Protein AF-A0A965IBM1-F1 (afdb_monomer)

Secondary structure (DSSP, 8-state):
---EEEE-SSEEEEEEE-SS-EEEEEEE--HHHHHHHHHHHHH--TTPPPPSSTTS---B---HHHHHHHHHTTSEETTEES-HHHHHHHHHSGGGGGGB-S-S--

pLDDT: mean 89.98, std 7.97, range [54.53, 98.0]

Nearest PDB structures (foldseek):
  8cmn-assembly1_AA  TM=5.236E-01  e=2.053E+00  Sulfolobus acidocaldarius DSM 639
  4uoi-assembly1_C  TM=6.259E-01  e=5.577E+00  Hepatitis C virus (isolate H77)
  8qpc-assembly1_AA  TM=5.265E-01  e=2.805E+00  Sulfolobus acidocaldarius
  1iw7-assembly1_D  TM=6.168E-01  e=7.160E+00  Thermus thermophilus

Radius of gyration: 17.86 Å; Cα contacts (8 Å, |Δi|>4): 131; chains: 1; bounding box: 49×28×45 Å

Structure (mmCIF, N/CA/C/O backbone):
data_AF-A0A965IBM1-F1
#
_entry.id   AF-A0A965IBM1-F1
#
loop_
_atom_site.group_PDB
_atom_site.id
_atom_site.type_symbol
_atom_site.label_atom_id
_atom_site.label_alt_id
_atom_site.label_comp_id
_atom_site.label_asym_id
_atom_site.label_entity_id
_atom_site.label_seq_id
_atom_site.pdbx_PDB_ins_code
_atom_site.Cartn_x
_atom_site.Cartn_y
_atom_site.Cartn_z
_atom_site.occupancy
_atom_site.B_iso_or_equiv
_atom_site.auth_seq_id
_atom_site.auth_comp_id
_atom_site.auth_asym_id
_atom_site.auth_atom_id
_atom_site.pdbx_PDB_model_num
ATOM 1 N N . MET A 1 1 ? -28.141 3.609 22.093 1.00 54.53 1 MET A N 1
ATOM 2 C CA . MET A 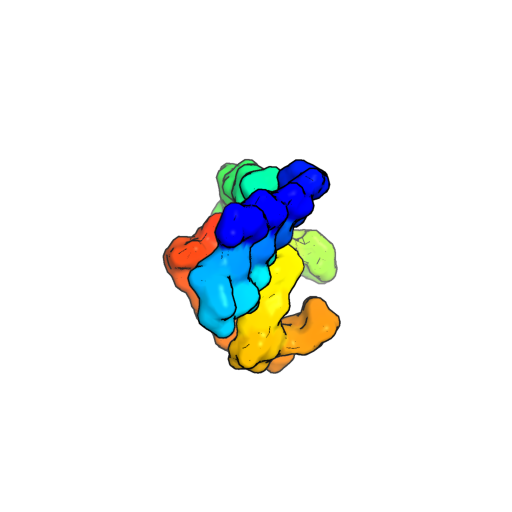1 1 ? -27.498 3.669 20.768 1.00 54.53 1 MET A CA 1
ATOM 3 C C . MET A 1 1 ? -26.770 4.991 20.654 1.00 54.53 1 MET A C 1
ATOM 5 O O . MET A 1 1 ? -27.420 6.020 20.512 1.00 54.53 1 MET A O 1
ATOM 9 N N . THR A 1 2 ? -25.446 4.975 20.801 1.00 56.31 2 THR A N 1
ATOM 10 C CA . THR A 1 2 ? -24.614 6.177 20.666 1.00 56.31 2 THR A CA 1
ATOM 11 C C . THR A 1 2 ? -23.499 5.869 19.688 1.00 56.31 2 THR A C 1
ATOM 13 O O . THR A 1 2 ? -22.572 5.136 20.023 1.00 56.31 2 THR A O 1
ATOM 16 N N . ASP A 1 3 ? -23.584 6.454 18.499 1.00 81.12 3 ASP A N 1
ATOM 17 C CA . ASP A 1 3 ? -22.509 6.374 17.520 1.00 81.12 3 ASP A CA 1
ATOM 18 C C . ASP A 1 3 ? -21.430 7.385 17.888 1.00 81.12 3 ASP A C 1
ATOM 20 O O . ASP A 1 3 ? -21.679 8.591 17.973 1.00 81.12 3 ASP A O 1
ATOM 24 N N . LYS A 1 4 ? -20.212 6.897 18.124 1.00 88.81 4 LYS A N 1
ATOM 25 C CA . LYS A 1 4 ? -19.044 7.757 18.329 1.00 88.81 4 LYS A CA 1
ATOM 26 C C . LYS A 1 4 ? -18.116 7.628 17.137 1.00 88.81 4 LYS A C 1
ATOM 28 O O . LYS A 1 4 ? -17.747 6.524 16.748 1.00 88.81 4 LYS A O 1
ATOM 33 N N . VAL A 1 5 ? -17.675 8.760 16.599 1.00 89.50 5 VAL A N 1
ATOM 34 C CA . VAL A 1 5 ? -16.674 8.810 15.530 1.00 89.50 5 VAL A CA 1
ATOM 35 C C . VAL A 1 5 ? -15.467 9.605 16.011 1.00 89.50 5 VAL A C 1
ATOM 37 O O . VAL A 1 5 ? -15.603 10.716 16.518 1.00 89.50 5 VAL A O 1
ATOM 40 N N . ILE A 1 6 ? -14.277 9.027 15.858 1.00 91.25 6 ILE A N 1
ATOM 41 C CA . ILE A 1 6 ? -12.991 9.689 16.084 1.00 91.25 6 ILE A CA 1
ATOM 42 C C . ILE A 1 6 ? -12.321 9.830 14.719 1.00 91.25 6 ILE A C 1
ATOM 44 O O . ILE A 1 6 ? -12.063 8.822 14.066 1.00 91.25 6 ILE A O 1
ATOM 48 N N . ASN A 1 7 ? -12.053 11.062 14.284 1.00 90.12 7 ASN A N 1
ATOM 49 C CA . ASN A 1 7 ? -11.465 11.358 12.977 1.00 90.12 7 ASN A CA 1
ATOM 50 C C . ASN A 1 7 ? -10.334 12.394 13.116 1.00 90.12 7 ASN A C 1
ATOM 52 O O . ASN A 1 7 ? -10.516 13.413 13.778 1.00 90.12 7 ASN A O 1
ATOM 56 N N . ASN A 1 8 ? -9.182 12.131 12.489 1.00 87.88 8 ASN A N 1
ATOM 57 C CA . ASN A 1 8 ? -8.026 13.040 12.416 1.00 87.88 8 ASN A CA 1
ATOM 58 C C . ASN A 1 8 ? -7.635 13.382 10.956 1.00 87.88 8 ASN A C 1
ATOM 60 O O . ASN A 1 8 ? -6.463 13.495 10.610 1.00 87.88 8 ASN A O 1
ATOM 64 N N . GLY A 1 9 ? -8.602 13.420 10.041 1.00 82.62 9 GLY A N 1
ATOM 65 C CA . GLY A 1 9 ? -8.415 13.701 8.612 1.00 82.62 9 GLY A CA 1
ATOM 66 C C . GLY A 1 9 ? -7.818 12.550 7.790 1.00 82.62 9 GLY A C 1
ATOM 67 O O . GLY A 1 9 ? -8.150 12.403 6.616 1.00 82.62 9 GLY A O 1
ATOM 68 N N . ILE A 1 10 ? -6.978 11.709 8.399 1.00 83.75 10 ILE A N 1
ATOM 69 C CA . ILE A 1 10 ? -6.353 10.540 7.757 1.00 83.75 10 ILE A CA 1
ATOM 70 C C . ILE A 1 10 ? -7.037 9.247 8.189 1.00 83.75 10 ILE A C 1
ATOM 72 O O . ILE A 1 10 ? -7.323 8.388 7.363 1.00 83.75 10 ILE A O 1
ATOM 76 N N . THR A 1 11 ? -7.321 9.115 9.479 1.00 87.75 11 THR A N 1
ATOM 77 C CA . THR A 1 11 ? -7.879 7.899 10.065 1.00 87.75 11 THR A CA 1
ATOM 78 C C . THR A 1 11 ? -9.214 8.213 10.704 1.00 87.75 11 THR A C 1
ATOM 80 O O . THR A 1 11 ? -9.333 9.205 11.427 1.00 87.75 11 THR A O 1
ATOM 83 N N . GLN A 1 12 ? -10.188 7.337 10.476 1.00 91.00 12 GLN A N 1
ATOM 84 C CA . GLN A 1 12 ? -11.490 7.384 11.113 1.00 91.00 12 GLN A CA 1
ATOM 85 C C . GLN A 1 12 ? -11.788 6.048 11.797 1.00 91.00 12 GLN A C 1
ATOM 87 O O . GLN A 1 12 ? -11.782 4.995 11.155 1.00 91.00 12 GLN A O 1
ATOM 92 N N . THR A 1 13 ? -12.093 6.116 13.091 1.00 91.44 13 THR A N 1
ATOM 93 C CA . THR A 1 13 ? -12.595 4.990 13.883 1.00 91.44 13 THR A CA 1
ATOM 94 C C . THR A 1 13 ? -14.029 5.288 14.307 1.00 91.44 13 THR A C 1
ATOM 96 O O . THR A 1 13 ? -14.279 6.315 14.943 1.00 91.44 13 THR A O 1
ATOM 99 N N . SER A 1 14 ? -14.965 4.407 13.965 1.00 91.56 14 SER A N 1
ATOM 100 C CA . SER A 1 14 ? -16.367 4.499 14.380 1.00 91.56 14 SER A CA 1
ATOM 101 C C . SER A 1 14 ? -16.724 3.380 15.350 1.00 91.56 14 SER A C 1
ATOM 103 O O . SER A 1 14 ? -16.344 2.229 15.138 1.00 91.56 14 SER A O 1
ATOM 105 N N . PHE A 1 15 ? -17.475 3.736 16.385 1.00 92.69 15 PHE A N 1
ATOM 106 C CA . PHE A 1 15 ? -18.017 2.841 17.398 1.00 92.69 15 PHE A CA 1
ATOM 107 C C . PHE A 1 15 ? -19.534 2.854 17.250 1.00 92.69 15 PHE A C 1
ATOM 109 O O . PHE A 1 15 ? -20.137 3.920 17.384 1.00 92.69 15 PHE A O 1
ATOM 116 N N . HIS A 1 16 ? -20.114 1.696 16.953 1.00 90.50 16 HIS A N 1
ATOM 117 C CA . HIS A 1 16 ? -21.553 1.494 16.845 1.00 90.50 16 HIS A CA 1
ATOM 118 C C . HIS A 1 16 ? -21.972 0.457 17.884 1.00 90.50 16 HIS A C 1
ATOM 120 O O . HIS A 1 16 ? -21.506 -0.680 17.847 1.00 90.50 16 HIS A O 1
ATOM 126 N N . ASP A 1 17 ? -22.810 0.876 18.826 1.00 90.50 17 ASP A N 1
ATOM 127 C CA . ASP A 1 17 ? -23.359 0.029 19.884 1.00 90.50 17 ASP A CA 1
ATOM 128 C C . ASP A 1 17 ? -24.859 -0.137 19.638 1.00 90.50 17 ASP A C 1
ATOM 130 O O . ASP A 1 17 ? -25.637 0.823 19.770 1.00 90.50 17 ASP A O 1
ATOM 134 N N . ASN A 1 18 ? -25.242 -1.348 19.236 1.00 88.25 18 ASN A N 1
ATOM 135 C CA . ASN A 1 18 ? -26.618 -1.716 18.922 1.00 88.25 18 ASN A CA 1
ATOM 136 C C . ASN A 1 18 ? -27.329 -2.440 20.084 1.00 88.25 18 ASN A C 1
ATOM 138 O O . ASN A 1 18 ? -28.473 -2.854 19.914 1.00 88.25 18 ASN A O 1
ATOM 142 N N . GLY A 1 19 ? -26.706 -2.518 21.267 1.00 85.62 19 GLY A N 1
ATOM 143 C CA . GLY A 1 19 ? -27.256 -3.119 22.485 1.00 85.62 19 GLY A CA 1
ATOM 144 C C . GLY A 1 19 ? -26.853 -4.578 22.711 1.00 85.62 19 GLY A C 1
ATOM 145 O O . GLY A 1 19 ? -26.667 -4.965 23.863 1.00 85.62 19 GLY A O 1
ATOM 146 N N . ASP A 1 20 ? -26.665 -5.345 21.635 1.00 89.50 20 ASP A N 1
ATOM 147 C CA . ASP A 1 20 ? -26.188 -6.735 21.687 1.00 89.50 20 ASP A CA 1
ATOM 148 C C . ASP A 1 20 ? -24.689 -6.831 21.352 1.00 89.50 20 ASP A C 1
ATOM 150 O O . ASP A 1 20 ? -23.958 -7.596 21.982 1.00 89.50 20 ASP A O 1
ATOM 154 N N . ASP A 1 21 ? -24.216 -6.000 20.415 1.00 90.06 21 ASP A N 1
ATOM 155 C CA . ASP A 1 21 ? -22.846 -5.976 19.913 1.00 90.06 21 ASP A CA 1
ATOM 156 C C . ASP A 1 21 ? -22.236 -4.564 19.954 1.00 90.06 21 ASP A C 1
ATOM 158 O O . ASP A 1 21 ? -22.875 -3.545 19.674 1.00 90.06 21 ASP A O 1
ATOM 162 N N . LEU A 1 22 ? -20.925 -4.513 20.209 1.00 91.06 22 LEU A N 1
ATOM 163 C CA . LEU A 1 22 ? -20.105 -3.328 19.968 1.00 91.06 22 LEU A CA 1
ATOM 164 C C . LEU A 1 22 ? -19.304 -3.519 18.677 1.00 91.06 22 LEU A C 1
ATOM 166 O O . LEU A 1 22 ? -18.327 -4.270 18.639 1.00 91.06 22 LEU A O 1
ATOM 170 N N . VAL A 1 23 ? -19.675 -2.793 17.625 1.00 90.56 23 VAL A N 1
ATOM 171 C CA . VAL A 1 23 ? -18.966 -2.793 16.343 1.00 90.56 23 VAL A CA 1
ATOM 172 C C . VAL A 1 23 ? -17.959 -1.647 16.311 1.00 90.56 23 VAL A C 1
ATOM 174 O O . VAL A 1 23 ? -18.317 -0.472 16.409 1.00 90.56 23 VAL A O 1
ATOM 177 N N . ILE A 1 24 ? -16.682 -1.989 16.130 1.00 91.31 24 ILE A N 1
ATOM 178 C CA . ILE A 1 24 ? -15.592 -1.026 15.949 1.00 91.31 24 ILE A CA 1
ATOM 179 C C . ILE A 1 24 ? -15.095 -1.139 14.509 1.00 91.31 24 ILE A C 1
ATOM 181 O O . ILE A 1 24 ? -14.529 -2.162 14.126 1.00 91.31 24 ILE A O 1
ATOM 185 N N . ALA A 1 25 ? -15.284 -0.087 13.714 1.00 89.06 25 ALA A N 1
ATOM 186 C CA . ALA A 1 25 ? -14.790 -0.031 12.341 1.00 89.06 25 ALA A CA 1
ATOM 187 C C . ALA A 1 25 ? -13.653 0.986 12.208 1.00 89.06 25 ALA A C 1
ATOM 189 O O . ALA A 1 25 ? -13.689 2.066 12.799 1.00 89.06 25 ALA A O 1
ATOM 190 N N . HIS A 1 26 ? -12.644 0.631 11.413 1.00 87.88 26 HIS A N 1
ATOM 191 C CA . HIS A 1 26 ? -11.471 1.456 11.148 1.00 87.88 26 HIS A CA 1
ATOM 192 C C . HIS A 1 26 ? -11.331 1.692 9.646 1.00 87.88 26 HIS A C 1
ATOM 194 O O . HIS A 1 26 ? -11.347 0.748 8.859 1.00 87.88 26 HIS A O 1
ATOM 200 N N . SER A 1 27 ? -11.167 2.950 9.250 1.00 88.69 27 SER A N 1
ATOM 201 C CA . SER A 1 27 ? -10.961 3.351 7.859 1.00 88.69 27 SER A CA 1
ATOM 202 C C . SER A 1 27 ? -9.830 4.370 7.763 1.00 88.69 27 SER A C 1
ATOM 204 O O . SER A 1 27 ? -9.609 5.162 8.682 1.00 88.69 27 SER A O 1
ATOM 206 N N . GLN A 1 28 ? -9.091 4.332 6.654 1.00 89.25 28 GLN A N 1
ATOM 207 C CA . GLN A 1 28 ? -8.013 5.277 6.375 1.00 89.25 28 GLN A CA 1
ATOM 208 C C . GLN A 1 28 ? -8.214 5.912 5.003 1.00 89.25 28 GLN A C 1
ATOM 210 O O . GLN A 1 28 ? -8.459 5.224 4.011 1.00 89.25 28 GLN A O 1
ATOM 215 N N . ASN A 1 29 ? -8.090 7.233 4.952 1.00 91.12 29 ASN A N 1
ATOM 216 C CA . ASN A 1 29 ? -8.095 7.996 3.721 1.00 91.12 29 ASN A CA 1
ATOM 217 C C . ASN A 1 29 ? -6.729 7.860 3.039 1.00 91.12 29 ASN A C 1
ATOM 219 O O . ASN A 1 29 ? -5.722 8.379 3.515 1.00 91.12 29 ASN A O 1
ATOM 223 N N . VAL A 1 30 ? -6.713 7.166 1.901 1.00 92.12 30 VAL A N 1
ATOM 224 C CA . VAL A 1 30 ? -5.509 6.925 1.089 1.00 92.12 30 VAL A CA 1
ATOM 225 C C . VAL A 1 30 ? -5.486 7.747 -0.204 1.00 9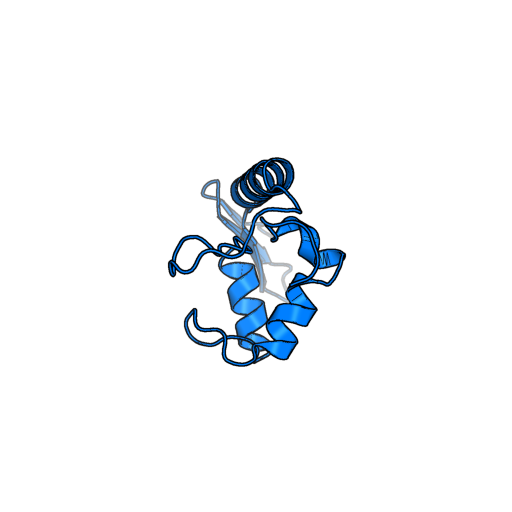2.12 30 VAL A C 1
ATOM 227 O O . VAL A 1 30 ? -4.625 7.528 -1.053 1.00 92.12 30 VAL A O 1
ATOM 230 N N . THR A 1 31 ? -6.415 8.697 -0.368 1.00 93.25 31 THR A N 1
ATOM 231 C CA . THR A 1 31 ? -6.637 9.437 -1.625 1.00 93.25 31 THR A CA 1
ATOM 232 C C . THR A 1 31 ? -5.364 10.113 -2.132 1.00 93.25 31 THR A C 1
ATOM 234 O O . THR A 1 31 ? -5.005 9.954 -3.294 1.00 93.25 31 THR A O 1
ATOM 237 N N . SER A 1 32 ? -4.615 10.775 -1.244 1.00 93.12 32 SER A N 1
ATOM 238 C CA . SER A 1 32 ? -3.371 11.470 -1.599 1.00 93.12 32 SER A CA 1
ATOM 239 C C . SER A 1 32 ? -2.300 10.541 -2.179 1.00 93.12 32 SER A C 1
ATOM 241 O O . SER A 1 32 ? -1.623 10.905 -3.137 1.00 93.12 32 SER A O 1
ATOM 243 N N . ILE A 1 33 ? -2.165 9.327 -1.635 1.00 93.88 33 ILE A N 1
ATOM 244 C CA . ILE A 1 33 ? -1.217 8.321 -2.131 1.00 93.88 33 ILE A CA 1
ATOM 245 C C . ILE A 1 33 ? -1.653 7.839 -3.513 1.00 93.88 33 ILE A C 1
ATOM 247 O O . ILE A 1 33 ? -0.837 7.755 -4.427 1.00 93.88 33 ILE A O 1
ATOM 251 N N . ILE A 1 34 ? -2.942 7.543 -3.679 1.00 95.06 34 ILE A N 1
ATOM 252 C CA . ILE A 1 34 ? 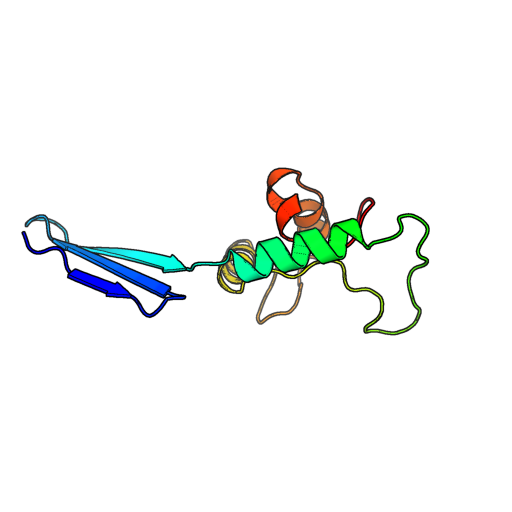-3.478 7.055 -4.951 1.00 95.06 34 ILE A CA 1
ATOM 253 C C . ILE A 1 34 ? -3.327 8.104 -6.056 1.00 95.06 34 ILE A C 1
ATOM 255 O O . ILE A 1 34 ? -2.941 7.763 -7.174 1.00 95.06 34 ILE A O 1
ATOM 259 N N . ASP A 1 35 ? -3.585 9.374 -5.762 1.00 96.00 35 ASP A N 1
ATOM 260 C CA . ASP A 1 35 ? -3.452 10.435 -6.759 1.00 96.00 35 ASP A CA 1
ATOM 261 C C . ASP A 1 35 ? -1.987 10.709 -7.117 1.00 96.00 35 ASP A C 1
ATOM 263 O O . ASP A 1 35 ? -1.668 10.866 -8.298 1.00 96.00 35 ASP A O 1
ATOM 267 N N . ALA A 1 36 ? -1.074 10.641 -6.141 1.00 96.00 36 ALA A N 1
ATOM 268 C CA . ALA A 1 36 ? 0.363 10.679 -6.409 1.00 96.00 36 ALA A CA 1
ATOM 269 C C . ALA A 1 36 ? 0.809 9.506 -7.302 1.00 96.00 36 ALA A C 1
ATOM 271 O O . ALA A 1 36 ? 1.559 9.708 -8.258 1.00 96.00 36 ALA A O 1
ATOM 272 N N . ASN A 1 37 ? 0.302 8.294 -7.052 1.00 96.06 37 ASN A N 1
ATOM 273 C CA . ASN A 1 37 ? 0.618 7.121 -7.866 1.00 96.06 37 ASN A CA 1
ATOM 274 C C . ASN A 1 37 ? 0.147 7.272 -9.309 1.00 96.06 37 ASN A C 1
ATOM 276 O O . ASN A 1 37 ? 0.900 6.964 -10.228 1.00 96.06 37 ASN A O 1
ATOM 280 N N . LYS A 1 38 ? -1.082 7.761 -9.519 1.00 94.88 38 LYS A N 1
ATOM 281 C CA . LYS A 1 38 ? -1.617 8.026 -10.863 1.00 94.88 38 LYS A CA 1
ATOM 282 C C . LYS A 1 38 ? -0.757 9.042 -11.609 1.00 94.88 38 LYS A C 1
ATOM 284 O O . LYS A 1 38 ? -0.463 8.833 -12.783 1.00 94.88 38 LYS A O 1
ATOM 289 N N . ALA A 1 39 ? -0.351 10.118 -10.932 1.00 94.62 39 ALA A N 1
ATOM 290 C CA . ALA A 1 39 ? 0.508 11.138 -11.520 1.00 94.62 39 ALA A CA 1
ATOM 291 C C . ALA A 1 39 ? 1.876 10.563 -11.923 1.00 94.62 39 ALA A C 1
ATOM 293 O O . ALA A 1 39 ? 2.338 10.818 -13.032 1.00 94.62 39 ALA A O 1
ATOM 294 N N . GLU A 1 40 ? 2.494 9.745 -11.066 1.00 93.12 40 GLU A N 1
ATOM 295 C CA . GLU A 1 40 ? 3.771 9.084 -11.366 1.00 93.12 40 GLU A CA 1
ATOM 296 C C . GLU A 1 40 ? 3.628 8.051 -12.494 1.00 93.12 40 GLU A C 1
ATOM 298 O O . GLU A 1 40 ? 4.444 8.019 -13.412 1.00 93.12 40 GLU A O 1
ATOM 303 N N . TYR A 1 41 ? 2.548 7.266 -12.484 1.00 92.31 41 TYR A N 1
ATOM 304 C CA . TYR A 1 41 ? 2.235 6.301 -13.537 1.00 92.31 41 TYR A CA 1
ATOM 305 C C . TYR A 1 41 ? 2.069 6.978 -14.900 1.00 92.31 41 TYR A C 1
ATOM 307 O O . TYR A 1 41 ? 2.596 6.484 -15.892 1.00 92.31 41 TYR A O 1
ATOM 315 N N . ALA A 1 42 ? 1.378 8.121 -14.955 1.00 90.44 42 ALA A N 1
ATOM 316 C CA . ALA A 1 42 ? 1.200 8.893 -16.185 1.00 90.44 42 ALA A CA 1
ATOM 317 C C . ALA A 1 42 ? 2.517 9.484 -16.718 1.00 90.44 42 ALA A C 1
ATOM 319 O O . ALA A 1 42 ? 2.657 9.687 -17.920 1.00 90.44 42 ALA A O 1
ATOM 320 N N . GLN A 1 43 ? 3.483 9.744 -15.834 1.00 88.88 43 GLN A N 1
ATOM 321 C CA . GLN A 1 43 ? 4.823 10.225 -16.189 1.00 88.88 43 GLN A CA 1
ATOM 322 C C . GLN A 1 43 ? 5.806 9.083 -16.501 1.00 88.88 43 GLN A C 1
ATOM 324 O O . GLN A 1 43 ? 6.927 9.333 -16.950 1.00 88.88 43 GLN A O 1
ATOM 329 N N . SER A 1 44 ? 5.423 7.828 -16.250 1.00 83.00 44 SER A N 1
ATOM 330 C CA . SER A 1 44 ? 6.271 6.665 -16.491 1.00 83.00 44 SER A CA 1
ATOM 331 C C . SER A 1 44 ? 6.323 6.331 -17.979 1.00 83.00 44 SER A C 1
ATOM 333 O O . SER A 1 44 ? 5.381 5.772 -18.535 1.00 83.00 44 SER A O 1
ATOM 335 N N . ASP A 1 45 ? 7.476 6.563 -18.597 1.00 78.12 45 ASP A N 1
ATOM 336 C CA . ASP A 1 45 ? 7.771 6.069 -19.943 1.00 78.12 45 ASP A CA 1
ATOM 337 C C . ASP A 1 45 ? 7.848 4.529 -19.958 1.00 78.12 45 ASP A C 1
ATOM 339 O O . ASP A 1 45 ? 8.561 3.913 -19.158 1.00 78.12 45 ASP A O 1
ATOM 343 N N . GLU A 1 46 ? 7.106 3.902 -20.870 1.00 71.38 46 GLU A N 1
ATOM 344 C CA . GLU A 1 46 ? 7.095 2.449 -21.076 1.00 71.38 46 GLU A CA 1
ATOM 345 C C . GLU A 1 46 ? 8.438 1.908 -21.591 1.00 71.38 46 GLU A C 1
ATOM 347 O O . GLU A 1 46 ? 8.794 0.765 -21.301 1.00 71.38 46 GLU A O 1
ATOM 352 N N . HIS A 1 47 ? 9.221 2.747 -22.277 1.00 73.38 47 HIS A N 1
ATOM 353 C CA . HIS A 1 47 ? 10.551 2.414 -22.790 1.00 73.38 47 HIS A CA 1
ATOM 354 C C . HIS A 1 47 ? 11.661 2.682 -21.775 1.00 73.38 47 HIS A C 1
ATOM 356 O O . HIS A 1 47 ? 12.835 2.395 -22.044 1.00 73.38 47 HIS A O 1
ATOM 362 N N . LYS A 1 48 ? 11.322 3.215 -20.593 1.00 74.56 48 LYS A N 1
ATOM 363 C CA . LYS A 1 48 ? 12.305 3.482 -19.548 1.00 74.56 48 LYS A CA 1
ATOM 364 C C . LYS A 1 48 ? 13.013 2.180 -19.201 1.00 74.56 48 LYS A C 1
ATOM 366 O O . LYS A 1 48 ? 12.396 1.210 -18.760 1.00 74.56 48 LYS A O 1
ATOM 371 N N . ARG A 1 49 ? 14.332 2.152 -19.373 1.00 78.44 49 ARG A N 1
ATOM 372 C CA . ARG A 1 49 ? 15.151 1.013 -18.950 1.00 78.44 49 ARG A CA 1
ATOM 373 C C . ARG A 1 49 ? 15.097 0.859 -17.431 1.00 78.44 49 ARG A C 1
ATOM 375 O O . ARG A 1 49 ? 14.861 1.819 -16.696 1.00 78.44 49 ARG A O 1
ATOM 382 N N . TRP A 1 50 ? 15.263 -0.370 -16.958 1.00 81.69 50 TRP A N 1
ATOM 383 C CA . TRP A 1 50 ? 15.521 -0.608 -15.541 1.00 81.69 50 TRP A CA 1
ATOM 384 C C . TRP A 1 50 ? 16.870 0.017 -15.196 1.00 81.69 50 TRP A C 1
ATOM 386 O O . TRP A 1 50 ? 17.817 -0.093 -15.972 1.00 81.69 50 TRP A O 1
ATOM 396 N N . SER A 1 51 ? 16.934 0.740 -14.084 1.00 81.69 51 SER A N 1
ATOM 397 C CA . SER A 1 51 ? 18.181 1.338 -13.629 1.00 81.69 51 SER A CA 1
ATOM 398 C C . SER A 1 51 ? 19.019 0.299 -12.897 1.00 81.69 51 SER A C 1
ATOM 400 O O . SER A 1 51 ? 18.470 -0.478 -12.119 1.00 81.69 51 SER A O 1
ATOM 402 N N . ASP A 1 52 ? 20.338 0.390 -13.001 1.00 84.12 52 ASP A N 1
ATOM 403 C CA . ASP A 1 52 ? 21.245 -0.422 -12.174 1.00 84.12 52 ASP A CA 1
ATOM 404 C C . ASP A 1 52 ? 21.312 0.058 -10.708 1.00 84.12 52 ASP A C 1
ATOM 406 O O . ASP A 1 52 ? 21.898 -0.592 -9.849 1.00 84.12 52 ASP A O 1
ATOM 410 N N . HIS A 1 53 ? 20.681 1.197 -10.398 1.00 81.06 53 HIS A N 1
ATOM 411 C CA . HIS A 1 53 ? 20.638 1.782 -9.060 1.00 81.06 53 HIS A CA 1
ATOM 412 C C . HIS A 1 53 ? 19.427 1.277 -8.266 1.00 81.06 53 HIS A C 1
ATOM 414 O O . HIS A 1 53 ? 18.299 1.287 -8.765 1.00 81.06 53 HIS A O 1
ATOM 420 N N . SER A 1 54 ? 19.630 0.945 -6.988 1.00 69.44 54 SER A N 1
ATOM 421 C CA . SER A 1 54 ? 18.589 0.396 -6.102 1.00 69.44 54 SER A CA 1
ATOM 422 C C . SER A 1 54 ? 17.336 1.275 -5.969 1.00 69.44 54 SER A C 1
ATOM 424 O O . SER A 1 54 ? 16.247 0.753 -5.751 1.00 69.44 54 SER A O 1
ATOM 426 N N . PHE A 1 55 ? 17.459 2.597 -6.138 1.00 72.19 55 PHE A N 1
ATOM 427 C CA . PHE A 1 55 ? 16.338 3.541 -6.023 1.00 72.19 55 PHE A CA 1
ATOM 428 C C . PHE A 1 55 ? 15.671 3.915 -7.356 1.00 72.19 55 PHE A C 1
ATOM 430 O O . PHE A 1 55 ? 14.610 4.532 -7.344 1.00 72.19 55 PHE A O 1
ATOM 437 N N . GLY A 1 56 ? 16.241 3.554 -8.511 1.00 75.06 56 GLY A N 1
ATOM 438 C CA . GLY A 1 56 ? 15.671 3.949 -9.810 1.00 75.06 56 GLY A CA 1
ATOM 439 C C . GLY A 1 56 ? 14.590 2.997 -10.343 1.00 75.06 56 GLY A C 1
ATOM 440 O O . GLY A 1 56 ? 13.997 3.254 -11.392 1.00 75.06 56 GLY A O 1
ATOM 441 N N . ASN A 1 57 ? 14.289 1.931 -9.595 1.00 85.81 57 ASN A N 1
ATOM 442 C CA . ASN A 1 57 ? 13.352 0.869 -9.968 1.00 85.81 57 ASN A CA 1
ATOM 443 C C . ASN A 1 57 ? 12.082 0.860 -9.110 1.00 85.81 57 ASN A C 1
ATOM 445 O O . ASN A 1 57 ? 11.550 -0.200 -8.778 1.00 85.81 57 ASN A O 1
ATOM 449 N N . LYS A 1 58 ? 11.577 2.038 -8.735 1.00 90.44 58 LYS A N 1
ATOM 450 C CA . LYS A 1 58 ? 10.274 2.134 -8.074 1.00 90.44 58 LYS A CA 1
ATOM 451 C C . LYS A 1 58 ? 9.178 1.608 -9.013 1.00 90.44 58 LYS A C 1
ATOM 453 O O . LYS A 1 58 ? 9.103 2.004 -10.175 1.00 90.44 58 LYS A O 1
ATOM 458 N N . VAL A 1 59 ? 8.354 0.689 -8.508 1.00 91.62 59 VAL A N 1
ATOM 459 C CA . VAL A 1 59 ? 7.254 0.055 -9.267 1.00 91.62 59 VAL A CA 1
ATOM 460 C C . VAL A 1 59 ? 5.872 0.346 -8.687 1.00 91.62 59 VAL A C 1
ATOM 462 O O . VAL A 1 59 ? 4.867 0.244 -9.396 1.00 91.62 59 VAL A O 1
ATOM 465 N N . ALA A 1 60 ? 5.812 0.682 -7.400 1.00 94.19 60 ALA A N 1
ATOM 466 C CA . ALA A 1 60 ? 4.579 0.880 -6.660 1.00 94.19 60 ALA A CA 1
ATOM 467 C C . ALA A 1 60 ? 4.816 1.741 -5.416 1.00 94.19 60 ALA A C 1
ATOM 469 O O . ALA A 1 60 ? 5.920 1.784 -4.870 1.00 94.19 60 ALA A O 1
ATOM 470 N N . SER A 1 61 ? 3.743 2.367 -4.951 1.00 95.25 61 SER A N 1
ATOM 471 C CA . SER A 1 61 ? 3.655 3.052 -3.666 1.00 95.25 61 SER A CA 1
ATOM 472 C C . SER A 1 61 ? 2.362 2.579 -3.003 1.00 95.25 61 SER A C 1
ATOM 474 O O . SER A 1 61 ? 1.261 2.889 -3.454 1.00 95.25 61 SER A O 1
ATOM 476 N N . ILE A 1 62 ? 2.496 1.749 -1.970 1.00 95.19 62 ILE A N 1
ATOM 477 C CA . ILE A 1 62 ? 1.385 0.994 -1.377 1.00 95.19 62 ILE A CA 1
ATOM 478 C C . ILE A 1 62 ? 1.071 1.586 0.007 1.00 95.19 62 ILE A C 1
ATOM 480 O O . ILE A 1 62 ? 1.990 1.698 0.822 1.00 95.19 62 ILE A O 1
ATOM 484 N N . PRO A 1 63 ? -0.190 1.954 0.308 1.00 93.44 63 PRO A N 1
ATOM 485 C CA . PRO A 1 63 ? -0.579 2.365 1.654 1.00 93.44 63 PRO A CA 1
ATOM 486 C C . PRO A 1 63 ? -0.298 1.264 2.683 1.00 93.44 63 PRO A C 1
ATOM 488 O O . PRO A 1 63 ? -0.518 0.085 2.405 1.00 93.44 63 PRO A O 1
ATOM 491 N N . LEU A 1 64 ? 0.123 1.637 3.896 1.00 91.31 64 LEU A N 1
ATOM 492 C CA . LEU A 1 64 ? 0.520 0.666 4.925 1.00 91.31 64 LEU A CA 1
ATOM 493 C C . LEU A 1 64 ? -0.592 -0.346 5.248 1.00 91.31 64 LEU A C 1
ATOM 495 O O . LEU A 1 64 ? -0.307 -1.526 5.404 1.00 91.31 64 LEU A O 1
ATOM 499 N N . VAL A 1 65 ? -1.856 0.086 5.263 1.00 90.12 65 VAL A N 1
ATOM 500 C CA . VAL A 1 65 ? -3.016 -0.801 5.474 1.00 90.12 65 VAL A CA 1
ATOM 501 C C . VAL A 1 65 ? -3.159 -1.884 4.408 1.00 90.12 65 VAL A C 1
ATOM 503 O O . VAL A 1 65 ? -3.510 -3.017 4.720 1.00 90.12 65 VAL A O 1
ATOM 506 N N . VAL A 1 66 ? -2.838 -1.566 3.154 1.00 93.38 66 VAL A N 1
ATOM 507 C CA . VAL A 1 66 ? -2.843 -2.544 2.058 1.00 93.38 66 VAL A CA 1
ATOM 508 C C . VAL A 1 66 ? -1.637 -3.471 2.192 1.00 93.38 66 VAL A C 1
ATOM 510 O O . VAL A 1 66 ? -1.744 -4.673 1.968 1.00 93.38 66 VAL A O 1
ATOM 513 N N . PHE A 1 67 ? -0.492 -2.939 2.623 1.00 94.50 67 PHE A N 1
ATOM 514 C CA . PHE A 1 67 ? 0.698 -3.747 2.873 1.00 94.50 67 PHE A CA 1
ATOM 515 C C . PHE A 1 67 ? 0.500 -4.751 4.022 1.00 94.50 67 PHE A C 1
ATOM 517 O O . PHE A 1 67 ? 0.964 -5.884 3.931 1.00 94.50 67 PHE A O 1
ATOM 524 N N . GLN A 1 68 ? -0.235 -4.374 5.070 1.00 93.06 68 GLN A N 1
ATOM 525 C CA . GLN A 1 68 ? -0.628 -5.279 6.157 1.00 93.06 68 GLN A CA 1
ATOM 526 C C . GLN A 1 68 ? -1.513 -6.428 5.659 1.00 93.06 68 GLN A C 1
ATOM 528 O O . GLN A 1 68 ? -1.414 -7.547 6.154 1.00 93.06 68 GLN A O 1
ATOM 533 N N . GLU A 1 69 ? -2.362 -6.183 4.661 1.00 94.44 69 GLU A N 1
ATOM 534 C CA . GLU A 1 69 ? -3.171 -7.236 4.047 1.00 94.44 69 GLU A CA 1
ATOM 535 C C . GLU A 1 69 ? -2.306 -8.228 3.251 1.00 94.44 69 GLU A C 1
ATOM 537 O O . GLU A 1 69 ? -2.503 -9.439 3.336 1.00 94.44 69 GLU A O 1
ATOM 542 N N . LEU A 1 70 ? -1.267 -7.742 2.566 1.00 97.00 70 LEU A N 1
ATOM 543 C CA . LEU A 1 70 ? -0.262 -8.604 1.931 1.00 97.00 70 LEU A CA 1
ATOM 544 C C . LEU A 1 70 ? 0.511 -9.459 2.946 1.00 97.00 70 LEU A C 1
ATOM 546 O O . LEU A 1 70 ? 0.852 -10.608 2.649 1.00 97.00 70 LEU A O 1
ATOM 550 N N . GLU A 1 71 ? 0.759 -8.926 4.142 1.00 96.94 71 GLU A N 1
ATOM 551 C CA . GLU A 1 71 ? 1.431 -9.650 5.224 1.00 96.94 71 GLU A CA 1
ATOM 552 C C . GLU A 1 71 ? 0.555 -10.790 5.759 1.00 96.94 71 GLU A C 1
ATOM 554 O O . GLU A 1 71 ? 1.030 -11.920 5.886 1.00 96.94 71 GLU A O 1
ATOM 559 N N . LYS A 1 72 ? -0.752 -10.554 5.950 1.00 96.56 72 LYS A N 1
ATOM 560 C CA . LYS A 1 72 ? -1.715 -11.615 6.310 1.00 96.56 72 LYS A CA 1
ATOM 561 C C . LYS A 1 72 ? -1.797 -12.722 5.258 1.00 96.56 72 LYS A C 1
ATOM 563 O O . LYS A 1 72 ? -1.992 -13.884 5.601 1.00 96.56 72 LYS A O 1
ATOM 568 N N . GLN A 1 73 ? -1.620 -12.379 3.982 1.00 96.62 73 GLN A N 1
ATOM 569 C CA . GLN A 1 73 ? -1.600 -13.341 2.872 1.00 96.62 73 GLN A CA 1
ATOM 570 C C . GLN A 1 73 ? -0.271 -14.109 2.745 1.00 96.62 73 GLN A C 1
ATOM 572 O O . GLN A 1 73 ? -0.145 -14.982 1.873 1.00 96.62 73 GLN A O 1
ATOM 577 N N . GLY A 1 74 ? 0.723 -13.784 3.581 1.00 97.44 74 GLY A N 1
ATOM 57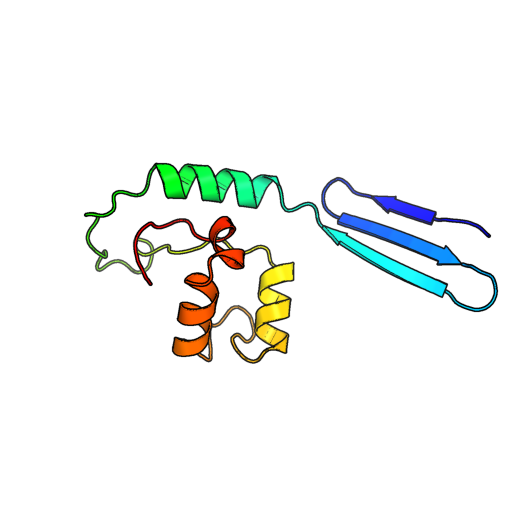8 C CA . GLY A 1 74 ? 2.060 -14.373 3.563 1.00 97.44 74 GLY A CA 1
ATOM 579 C C . GLY A 1 74 ? 2.924 -13.924 2.382 1.00 97.44 74 GLY A C 1
ATOM 580 O O . GLY A 1 74 ? 3.888 -14.605 2.049 1.00 97.44 74 GLY A O 1
ATOM 581 N N . ILE A 1 75 ? 2.578 -12.815 1.720 1.00 98.00 75 ILE A N 1
ATOM 582 C CA . ILE A 1 75 ? 3.342 -12.272 0.584 1.00 98.00 75 ILE A CA 1
ATOM 583 C C . ILE A 1 75 ? 4.499 -11.396 1.085 1.00 98.00 75 ILE A C 1
ATOM 585 O O . ILE A 1 75 ? 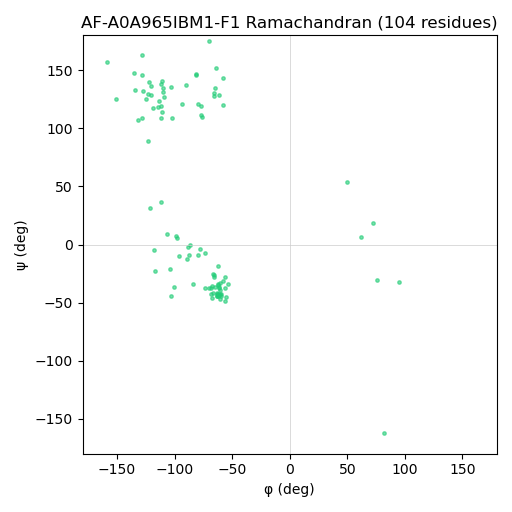5.580 -11.358 0.488 1.00 98.00 75 ILE A O 1
ATOM 589 N N . THR A 1 76 ? 4.285 -10.706 2.204 1.00 97.50 76 THR A N 1
ATOM 590 C CA . THR A 1 76 ? 5.257 -9.815 2.844 1.00 97.50 76 THR A CA 1
ATOM 591 C C . THR A 1 76 ? 5.427 -10.160 4.326 1.00 97.50 76 THR A C 1
ATOM 593 O O . THR A 1 76 ? 4.624 -10.888 4.907 1.00 97.50 76 THR A O 1
ATOM 596 N N . ARG A 1 77 ? 6.507 -9.666 4.936 1.00 96.25 77 ARG A N 1
ATOM 597 C CA . ARG A 1 77 ? 6.753 -9.692 6.383 1.00 96.25 77 ARG A CA 1
ATOM 598 C C . ARG A 1 77 ? 7.606 -8.491 6.763 1.00 96.25 77 ARG A C 1
ATOM 600 O O . ARG A 1 77 ? 8.679 -8.323 6.189 1.00 96.25 77 ARG A O 1
ATOM 607 N N . GLY A 1 78 ? 7.155 -7.665 7.708 1.00 88.38 78 GLY A N 1
ATOM 608 C CA . GLY A 1 78 ? 7.946 -6.533 8.218 1.00 88.38 78 GLY A CA 1
ATOM 609 C C . GLY A 1 78 ? 8.533 -5.639 7.114 1.00 88.38 78 GLY A C 1
ATOM 610 O O . GLY A 1 78 ? 9.746 -5.460 7.041 1.00 88.38 78 GLY A O 1
ATOM 611 N N . LEU A 1 79 ? 7.678 -5.142 6.209 1.00 90.88 79 LEU A N 1
ATOM 612 C CA . LEU A 1 79 ? 8.036 -4.325 5.029 1.00 90.88 79 LEU A CA 1
ATOM 613 C C . LEU A 1 79 ? 8.942 -5.002 3.983 1.00 90.88 79 LEU A C 1
ATOM 615 O O . LEU A 1 79 ? 9.320 -4.378 2.994 1.00 90.88 79 LEU A O 1
ATOM 619 N N . THR A 1 80 ? 9.232 -6.291 4.145 1.00 94.88 80 THR A N 1
ATOM 620 C CA . THR A 1 80 ? 10.007 -7.086 3.191 1.00 94.88 80 THR A CA 1
ATOM 621 C C . THR A 1 80 ? 9.079 -7.977 2.372 1.00 94.88 80 THR A C 1
ATOM 623 O O . THR A 1 80 ? 8.180 -8.613 2.918 1.00 94.88 80 THR A O 1
ATOM 626 N N . VAL A 1 81 ? 9.290 -8.050 1.056 1.00 95.62 81 VAL A N 1
ATOM 627 C CA . VAL A 1 81 ? 8.605 -9.029 0.197 1.00 95.62 81 VAL A CA 1
ATOM 628 C C . VAL A 1 81 ? 9.271 -10.390 0.381 1.00 95.62 81 VAL A C 1
ATOM 630 O O . VAL A 1 81 ? 10.458 -10.529 0.095 1.00 95.62 81 VAL A O 1
ATOM 633 N N . ILE A 1 82 ? 8.511 -11.383 0.845 1.00 97.75 82 ILE A N 1
ATOM 634 C CA . ILE A 1 82 ? 9.008 -12.749 1.079 1.00 97.75 82 ILE A CA 1
ATOM 635 C C . ILE A 1 82 ? 8.563 -13.731 -0.014 1.00 97.75 82 ILE A C 1
ATOM 637 O O . ILE A 1 82 ? 9.229 -14.738 -0.229 1.00 97.75 82 ILE A O 1
ATOM 641 N N . ASP A 1 83 ? 7.494 -13.409 -0.751 1.00 97.81 83 ASP A N 1
ATOM 642 C CA . ASP A 1 83 ? 7.042 -14.143 -1.937 1.00 97.81 83 ASP A CA 1
ATOM 643 C C . ASP A 1 83 ? 6.971 -13.192 -3.141 1.00 97.81 83 ASP A C 1
ATOM 645 O O . ASP A 1 83 ? 5.958 -12.541 -3.418 1.00 97.81 83 ASP A O 1
ATOM 649 N N . MET A 1 84 ? 8.095 -13.075 -3.852 1.00 96.06 84 MET A N 1
ATOM 650 C CA . MET A 1 84 ? 8.211 -12.188 -5.011 1.00 96.06 84 MET A CA 1
ATOM 651 C C . MET A 1 84 ? 7.266 -12.576 -6.167 1.00 96.06 84 MET A C 1
ATOM 653 O O . MET A 1 84 ? 6.644 -11.673 -6.731 1.00 96.06 84 MET A O 1
ATOM 657 N N . PRO A 1 85 ? 7.097 -13.865 -6.538 1.00 97.50 85 PRO A N 1
ATOM 658 C CA . PRO A 1 85 ? 6.131 -14.260 -7.565 1.00 97.50 85 PRO A C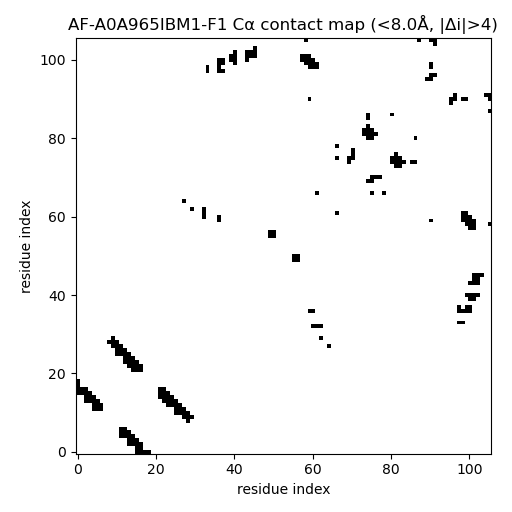A 1
ATOM 659 C C . PRO A 1 85 ? 4.695 -13.815 -7.264 1.00 97.50 85 PRO A C 1
ATOM 661 O O . PRO A 1 85 ? 4.054 -13.201 -8.124 1.00 97.50 85 PRO A O 1
ATOM 664 N N . ARG A 1 86 ? 4.192 -14.060 -6.046 1.00 98.00 86 ARG A N 1
ATOM 665 C CA . ARG A 1 86 ? 2.837 -13.637 -5.657 1.00 98.00 86 ARG A CA 1
ATOM 666 C C . ARG A 1 86 ? 2.724 -12.123 -5.562 1.00 98.00 86 ARG A C 1
ATOM 668 O O . ARG A 1 86 ? 1.700 -11.578 -5.964 1.00 98.00 86 ARG A O 1
ATOM 675 N N . PHE A 1 87 ? 3.770 -11.432 -5.116 1.00 97.50 87 PHE A N 1
ATOM 676 C CA . PHE A 1 87 ? 3.784 -9.970 -5.082 1.00 97.50 87 PHE A CA 1
ATOM 677 C C . PHE A 1 87 ? 3.684 -9.353 -6.484 1.00 97.50 87 PHE A C 1
ATOM 679 O O . PHE A 1 87 ? 2.875 -8.454 -6.716 1.00 97.50 87 PHE A O 1
ATOM 686 N N . LYS A 1 88 ? 4.436 -9.881 -7.458 1.00 96.06 88 LYS A N 1
ATOM 687 C CA . LYS A 1 88 ? 4.326 -9.469 -8.866 1.00 96.06 88 LYS A CA 1
ATOM 688 C C . LYS A 1 88 ? 2.947 -9.765 -9.446 1.00 96.06 88 LYS A C 1
ATOM 690 O O . LYS A 1 88 ? 2.388 -8.932 -10.157 1.00 96.06 88 LYS A O 1
ATOM 695 N N . ALA A 1 89 ? 2.384 -10.938 -9.152 1.00 97.31 89 ALA A N 1
ATOM 696 C CA . ALA A 1 89 ? 1.033 -11.289 -9.583 1.00 97.31 89 ALA A CA 1
ATOM 697 C C . ALA A 1 89 ? -0.011 -10.325 -8.998 1.00 97.31 89 ALA A C 1
ATOM 699 O O . ALA A 1 89 ? -0.868 -9.835 -9.731 1.00 97.31 89 ALA A O 1
ATOM 700 N N . TRP A 1 90 ? 0.118 -9.987 -7.712 1.00 97.31 90 TRP A N 1
ATOM 701 C CA . TRP A 1 90 ? -0.731 -9.009 -7.040 1.00 97.31 90 TRP A CA 1
ATOM 702 C C . TRP A 1 90 ? -0.627 -7.626 -7.692 1.00 97.31 90 TRP A C 1
ATOM 704 O O . TRP A 1 90 ? -1.656 -7.044 -8.021 1.00 97.31 90 TRP A O 1
ATOM 714 N N . LEU A 1 91 ? 0.585 -7.134 -7.973 1.00 96.62 91 LEU A N 1
ATOM 715 C CA . LEU A 1 91 ? 0.787 -5.852 -8.662 1.00 96.62 91 LEU A CA 1
ATOM 716 C C . LEU A 1 91 ? 0.185 -5.837 -10.071 1.00 96.62 91 LEU A C 1
ATOM 718 O O . LEU A 1 91 ? -0.340 -4.818 -10.504 1.00 96.62 91 LEU A O 1
ATOM 722 N N . ASN A 1 92 ? 0.264 -6.945 -10.805 1.00 95.75 92 ASN A N 1
ATOM 723 C CA . ASN A 1 92 ? -0.244 -7.021 -12.173 1.00 95.75 92 ASN A CA 1
ATOM 724 C C . ASN A 1 92 ? -1.771 -7.214 -12.259 1.00 95.75 92 ASN A C 1
ATOM 726 O O . ASN A 1 92 ? -2.318 -7.104 -13.358 1.00 95.75 92 ASN A O 1
ATOM 730 N N . ASN A 1 93 ? -2.462 -7.478 -11.144 1.00 96.25 93 ASN A N 1
ATOM 731 C CA . ASN A 1 93 ? -3.921 -7.566 -11.115 1.00 96.25 93 ASN A CA 1
ATOM 732 C C . ASN A 1 93 ? -4.543 -6.179 -11.421 1.00 96.25 93 ASN A C 1
ATOM 734 O O . ASN A 1 93 ? -4.129 -5.188 -10.809 1.00 96.25 93 ASN A O 1
ATOM 738 N N . PRO A 1 94 ? -5.516 -6.071 -12.354 1.00 94.44 94 PRO A N 1
ATOM 739 C CA . PRO A 1 94 ? -6.180 -4.805 -12.676 1.00 94.44 94 PRO A CA 1
ATOM 740 C C . PRO A 1 94 ? -6.781 -4.084 -11.461 1.00 94.44 94 PRO A C 1
ATOM 742 O O . PRO A 1 94 ? -6.700 -2.856 -11.420 1.00 94.44 94 PRO A O 1
ATOM 745 N N . ASP A 1 95 ? -7.279 -4.811 -10.459 1.00 95.25 95 ASP A N 1
ATOM 746 C CA . ASP A 1 95 ? -7.879 -4.231 -9.247 1.00 95.25 95 ASP A CA 1
ATOM 747 C C . ASP A 1 95 ? -6.848 -3.480 -8.388 1.00 95.25 95 ASP A C 1
ATOM 749 O O . ASP A 1 95 ? -7.171 -2.521 -7.690 1.00 95.25 95 ASP A O 1
ATOM 753 N N . ASN A 1 96 ? -5.571 -3.856 -8.496 1.00 95.81 96 ASN A N 1
ATOM 754 C CA . ASN A 1 96 ? -4.465 -3.264 -7.742 1.00 95.81 96 ASN A CA 1
ATOM 755 C C . ASN A 1 96 ? -3.702 -2.198 -8.541 1.00 95.81 96 ASN A C 1
ATOM 757 O O 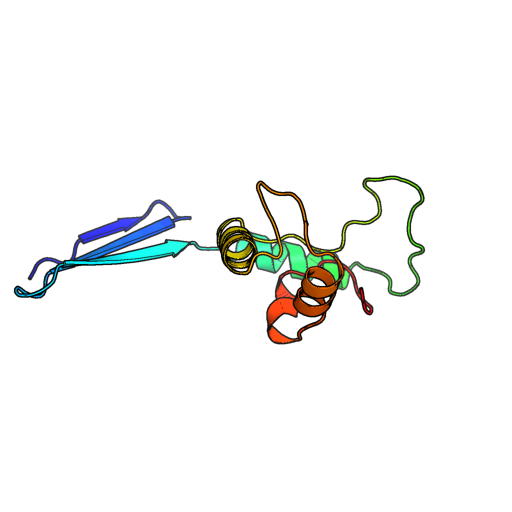. ASN A 1 96 ? -2.688 -1.666 -8.079 1.00 95.81 96 ASN A O 1
ATOM 76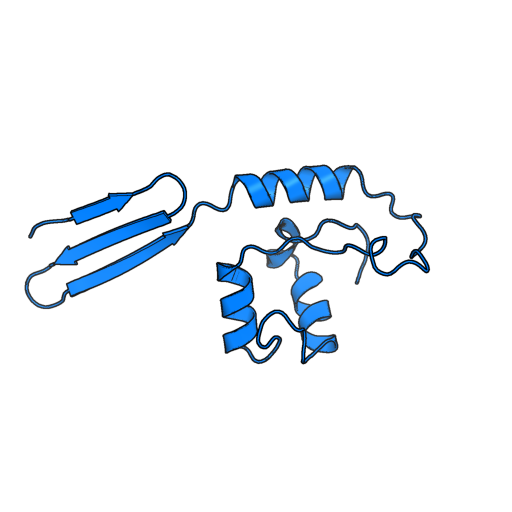1 N N . ARG A 1 97 ? -4.175 -1.855 -9.747 1.00 93.12 97 ARG A N 1
ATOM 762 C CA . ARG A 1 97 ? -3.489 -0.921 -10.651 1.00 93.12 97 ARG A CA 1
ATOM 763 C C . ARG A 1 97 ? -3.259 0.452 -10.019 1.00 93.12 97 ARG A C 1
ATOM 765 O O . ARG A 1 97 ? -2.240 1.071 -10.302 1.00 93.12 97 ARG A O 1
ATOM 772 N N . ALA A 1 98 ? -4.151 0.896 -9.133 1.00 95.06 98 ALA A N 1
ATOM 773 C CA . ALA A 1 98 ? -4.049 2.177 -8.430 1.00 95.06 98 ALA A CA 1
ATOM 774 C C . ALA A 1 98 ? -2.808 2.297 -7.515 1.00 95.06 98 ALA A C 1
ATOM 776 O O . ALA A 1 98 ? -2.406 3.402 -7.151 1.00 95.06 98 ALA A O 1
ATOM 777 N N . PHE A 1 99 ? -2.179 1.176 -7.151 1.00 96.19 99 PHE A N 1
ATOM 778 C CA . PHE A 1 99 ? -0.968 1.166 -6.325 1.00 96.19 99 PHE A CA 1
ATOM 779 C C . PHE A 1 99 ? 0.327 1.246 -7.139 1.00 96.19 99 PHE A C 1
ATOM 781 O O . PHE A 1 99 ? 1.407 1.450 -6.579 1.00 96.19 99 PHE A O 1
ATOM 788 N N . ARG A 1 100 ? 0.241 1.061 -8.458 1.00 95.50 100 ARG A N 1
ATOM 789 C CA . ARG A 1 100 ? 1.400 1.047 -9.346 1.00 95.50 100 ARG A CA 1
ATOM 790 C C . ARG A 1 100 ? 1.830 2.458 -9.706 1.00 95.50 100 ARG A C 1
ATOM 792 O O . ARG A 1 100 ? 0.997 3.324 -9.940 1.00 95.50 100 ARG A O 1
ATOM 799 N N . THR A 1 101 ? 3.137 2.635 -9.861 1.00 94.06 101 THR A N 1
ATOM 800 C CA . THR A 1 101 ? 3.723 3.889 -10.356 1.00 94.06 101 THR A CA 1
ATOM 801 C C . THR A 1 101 ? 4.489 3.727 -11.664 1.00 94.06 101 THR A C 1
ATOM 803 O O . THR A 1 101 ? 4.924 4.708 -12.253 1.00 94.06 101 THR A O 1
ATOM 806 N N . ARG A 1 102 ? 4.623 2.489 -12.155 1.00 91.06 102 ARG A N 1
ATOM 807 C CA . ARG A 1 102 ? 5.301 2.166 -13.414 1.00 91.06 102 ARG A CA 1
ATOM 808 C C . ARG A 1 102 ? 4.374 1.435 -14.376 1.00 91.06 102 ARG A C 1
ATOM 810 O O . ARG A 1 102 ? 3.640 0.532 -13.957 1.00 91.06 102 ARG A O 1
ATOM 817 N N . THR A 1 103 ? 4.453 1.784 -15.657 1.00 88.75 103 THR A N 1
ATOM 818 C CA . THR A 1 103 ? 3.756 1.128 -16.777 1.00 88.75 103 THR A CA 1
ATOM 819 C C . THR A 1 103 ? 4.313 -0.279 -17.070 1.00 88.75 103 THR A C 1
ATOM 821 O O . THR A 1 103 ? 5.246 -0.751 -16.418 1.00 88.75 103 THR A O 1
ATOM 824 N N . GLY A 1 104 ? 3.692 -1.012 -18.001 1.00 86.62 104 GLY A N 1
ATOM 825 C CA . GLY A 1 104 ? 4.122 -2.361 -18.403 1.00 86.62 104 GLY A CA 1
ATOM 826 C C . GLY A 1 104 ? 3.651 -3.493 -17.480 1.00 86.62 104 GLY A C 1
ATOM 827 O O . GLY A 1 104 ? 2.714 -3.331 -16.696 1.00 86.62 104 GLY A O 1
ATOM 828 N N . ARG A 1 105 ? 4.282 -4.664 -17.571 1.00 86.31 105 ARG A N 1
ATOM 829 C CA . ARG A 1 105 ? 4.061 -5.806 -16.666 1.00 86.31 105 ARG A CA 1
ATOM 830 C C . ARG A 1 105 ? 5.299 -5.985 -15.785 1.00 86.31 105 ARG A C 1
ATOM 832 O O . ARG A 1 105 ? 6.411 -5.905 -16.297 1.00 86.31 105 ARG A O 1
ATOM 839 N N . ILE A 1 106 ? 5.092 -6.183 -14.482 1.00 84.94 106 ILE A N 1
ATOM 840 C CA . ILE A 1 106 ? 6.158 -6.379 -13.473 1.00 84.94 106 ILE A CA 1
ATOM 841 C C . ILE A 1 106 ? 6.544 -7.858 -13.346 1.00 84.94 106 ILE A C 1
ATOM 843 O O . ILE A 1 106 ? 5.617 -8.695 -13.440 1.00 84.94 106 ILE A O 1
#

Sequence (106 aa):
MTDKVINNGITQTSFHDNGDDLVIAHSQNVTSIIDANKAEYAQSDEHKRWSDHSFGNKVASIPLVVFQELEKQGITRGLTVIDMPRFKAWLNNPDNRAFRTRTGRI

Mean predicted aligned error: 5.89 Å

Solvent-accessible surface area (backbone atoms only — not comparable to full-atom values): 6330 Å² total; per-residue (Å²): 121,63,79,45,77,51,70,73,89,43,45,39,41,38,38,43,39,79,85,88,51,80,47,77,47,80,49,69,65,55,62,71,57,40,53,52,20,50,54,41,28,75,68,35,62,76,82,60,73,84,46,97,47,92,80,64,60,71,50,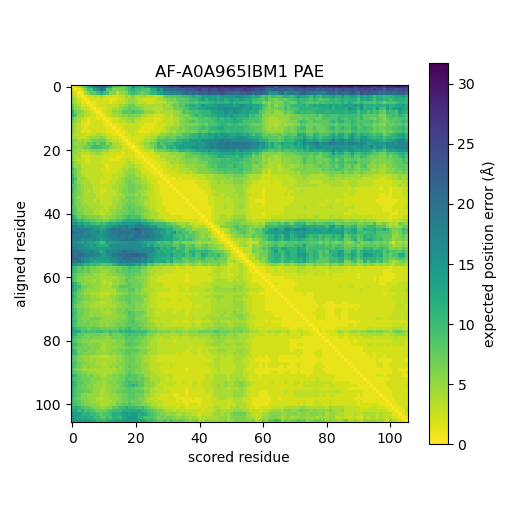59,62,73,58,68,75,59,49,52,52,37,31,77,72,60,29,28,53,95,98,36,76,74,30,62,70,59,46,35,53,49,56,64,34,76,90,40,44,62,32,29,27,45,58,84,82,111

Foldseek 3Di:
DDWDWDDDPFKIWIWDCPPVDTDIDIDGDCPVQLVVLVVLAVVADPPDDDDPDPPSHAWFADPVVVVVVCVVVVQADPPGGPNPVVVQVCCQDPVNVSGTNHDDRD